Protein AF-A0A353VUH8-F1 (afdb_monomer)

Foldseek 3Di:
DDFDKDKDKAKDDPDAFAKIKIKMWIDGPPDIDIDMDIDGTHGRVVRRVVRVVVD

Solvent-accessible surface area (backbone atoms only — not comparable to full-atom values): 3032 Å² total; per-residue (Å²): 130,85,88,70,73,47,77,48,61,40,37,43,37,61,51,80,65,19,43,24,34,24,33,22,42,39,38,45,89,98,45,76,47,78,49,72,54,69,43,73,74,34,36,36,70,58,21,35,51,48,14,62,71,75,97

Mean predicted aligned error: 2.75 Å

Secondary structure (DSSP, 8-state):
-PPPPEEEEEEEESSSSEEEEEEEEEEETTEEEEEEEEEEEE-HHHHHHHHHHH-

Structure (mmCIF, N/CA/C/O backbone):
data_AF-A0A353VUH8-F1
#
_entry.id   AF-A0A353VUH8-F1
#
loop_
_atom_site.group_PDB
_atom_site.id
_atom_site.type_symbol
_atom_site.label_atom_id
_atom_site.label_alt_id
_atom_site.label_comp_id
_atom_site.label_asym_id
_atom_site.label_entity_id
_atom_site.label_seq_id
_atom_site.pdbx_PDB_ins_code
_atom_site.Cartn_x
_atom_site.Cartn_y
_atom_site.Cartn_z
_atom_site.occupancy
_atom_site.B_iso_or_equiv
_atom_site.auth_seq_id
_atom_site.auth_comp_id
_atom_site.auth_asym_id
_atom_site.auth_atom_id
_atom_site.pdbx_PDB_model_num
ATOM 1 N N . MET A 1 1 ? -10.963 4.825 26.885 1.00 64.88 1 MET A N 1
ATOM 2 C CA . MET A 1 1 ? -9.823 4.669 25.955 1.00 64.88 1 MET A CA 1
ATOM 3 C C . MET A 1 1 ? -10.326 4.928 24.546 1.00 64.88 1 MET A C 1
ATOM 5 O O . MET A 1 1 ? -11.455 4.546 24.270 1.00 64.88 1 MET A O 1
ATOM 9 N N . SER A 1 2 ? -9.543 5.590 23.692 1.00 78.56 2 SER A N 1
ATOM 10 C CA . SER A 1 2 ? -9.882 5.713 22.266 1.00 78.56 2 SER A CA 1
ATOM 11 C C . SER A 1 2 ? -9.848 4.327 21.616 1.00 78.56 2 SER A C 1
ATOM 13 O O . SER A 1 2 ? -8.914 3.566 21.884 1.00 78.56 2 SER A O 1
ATOM 15 N N . LYS A 1 3 ? -10.853 3.987 20.803 1.00 86.50 3 LYS A N 1
ATOM 16 C CA . LYS A 1 3 ? -10.816 2.768 19.987 1.00 86.50 3 LYS A CA 1
ATOM 17 C C . LYS A 1 3 ? -9.738 2.931 18.910 1.00 86.50 3 LYS A C 1
ATOM 19 O O . LYS A 1 3 ? -9.580 4.014 18.351 1.00 86.50 3 LYS A O 1
ATOM 24 N N . LYS A 1 4 ? -8.960 1.875 18.667 1.00 94.06 4 LYS A N 1
ATOM 25 C CA . LYS A 1 4 ? -7.871 1.877 17.683 1.00 94.06 4 LYS A CA 1
ATOM 26 C C . LYS A 1 4 ? -8.349 1.208 16.401 1.00 94.06 4 LYS A C 1
ATOM 28 O O . LYS A 1 4 ? -9.007 0.178 16.474 1.00 94.06 4 LYS A O 1
ATOM 33 N N . ILE A 1 5 ? -7.978 1.778 15.262 1.00 95.94 5 ILE A N 1
ATOM 34 C CA . ILE A 1 5 ? -8.081 1.114 13.962 1.00 95.94 5 ILE A CA 1
ATOM 35 C C . ILE A 1 5 ? -6.749 0.399 13.731 1.00 95.94 5 ILE A C 1
ATOM 37 O O . ILE A 1 5 ? -5.689 0.987 13.959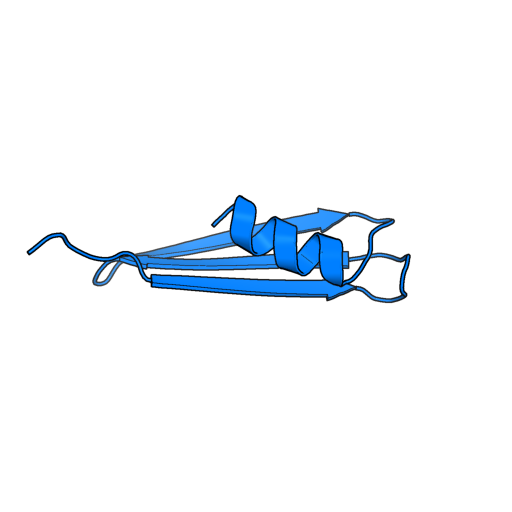 1.00 95.94 5 ILE A O 1
ATOM 41 N N . GLN A 1 6 ? -6.801 -0.871 13.340 1.00 97.31 6 GLN A N 1
ATOM 42 C CA . GLN A 1 6 ? -5.630 -1.607 12.871 1.00 97.31 6 GLN A CA 1
ATOM 43 C C . GLN A 1 6 ? -5.570 -1.480 11.353 1.00 97.31 6 GLN A C 1
ATOM 45 O O . GLN A 1 6 ? -6.589 -1.621 10.682 1.00 97.31 6 GLN A O 1
ATOM 50 N N . ILE A 1 7 ? -4.388 -1.182 10.825 1.00 98.19 7 ILE A N 1
ATOM 51 C CA . ILE A 1 7 ? -4.163 -1.026 9.390 1.00 98.19 7 ILE A CA 1
ATOM 52 C C . ILE A 1 7 ? -3.033 -1.976 9.014 1.00 98.19 7 ILE A C 1
ATOM 54 O O . ILE A 1 7 ? -1.947 -1.913 9.594 1.00 98.19 7 ILE A O 1
ATOM 58 N N . TYR A 1 8 ? -3.305 -2.856 8.058 1.00 98.44 8 TYR A N 1
ATOM 59 C CA . TYR A 1 8 ? -2.319 -3.715 7.416 1.00 98.44 8 TYR A CA 1
ATOM 60 C C . TYR A 1 8 ? -2.164 -3.237 5.982 1.00 98.44 8 TYR A C 1
ATOM 62 O O . TYR A 1 8 ? -3.156 -3.112 5.271 1.00 98.44 8 TYR A O 1
ATOM 70 N N . SER A 1 9 ? -0.940 -2.953 5.563 1.00 98.56 9 SER A N 1
ATOM 71 C CA . SER A 1 9 ? -0.649 -2.366 4.259 1.00 98.56 9 SER A CA 1
ATOM 72 C C . SER A 1 9 ? 0.486 -3.125 3.594 1.00 98.56 9 SER A C 1
ATOM 74 O O . SER A 1 9 ? 1.467 -3.451 4.263 1.00 98.56 9 SER A O 1
ATOM 76 N N . ASP A 1 10 ? 0.375 -3.353 2.293 1.00 98.62 10 ASP A N 1
ATOM 77 C CA . ASP A 1 10 ? 1.419 -3.988 1.495 1.00 98.62 10 ASP A CA 1
ATOM 78 C C . ASP A 1 10 ? 1.476 -3.384 0.087 1.00 98.62 10 ASP A C 1
ATOM 80 O O . ASP A 1 10 ? 0.488 -2.846 -0.427 1.00 98.62 10 ASP A O 1
ATOM 84 N N . GLY A 1 11 ? 2.643 -3.474 -0.541 1.00 98.56 11 GLY A N 1
ATOM 85 C CA . GLY A 1 11 ? 2.884 -2.983 -1.886 1.00 98.56 11 GLY A CA 1
ATOM 86 C C . GLY A 1 11 ? 3.935 -3.812 -2.604 1.00 98.56 11 GLY A C 1
ATOM 87 O O . GLY A 1 11 ? 4.988 -4.116 -2.056 1.00 98.56 11 GLY A O 1
ATOM 88 N N . ALA A 1 12 ? 3.656 -4.156 -3.859 1.00 98.56 12 ALA A N 1
ATOM 89 C CA . ALA A 1 12 ? 4.525 -5.007 -4.656 1.00 98.56 12 ALA A CA 1
ATOM 90 C C . ALA A 1 12 ? 4.615 -4.527 -6.106 1.00 98.56 12 ALA A C 1
ATOM 92 O O . ALA A 1 12 ? 3.665 -3.973 -6.665 1.00 98.56 12 ALA A O 1
ATOM 93 N N . CYS A 1 13 ? 5.754 -4.791 -6.746 1.00 98.50 13 CYS A N 1
ATOM 94 C CA . CYS A 1 13 ? 5.988 -4.433 -8.142 1.00 98.50 13 CYS A CA 1
ATOM 95 C C . CYS A 1 13 ? 6.635 -5.583 -8.931 1.00 98.50 13 CYS A C 1
ATOM 97 O O . CYS A 1 13 ? 7.544 -6.255 -8.442 1.00 98.50 13 CYS A O 1
ATOM 99 N N . ARG A 1 14 ? 6.185 -5.818 -10.172 1.00 97.31 14 ARG A N 1
ATOM 100 C CA . ARG A 1 14 ? 6.827 -6.747 -11.118 1.00 97.31 14 ARG A CA 1
ATOM 101 C C . ARG A 1 14 ? 7.805 -5.972 -11.999 1.00 97.31 14 ARG A C 1
ATOM 103 O O . ARG A 1 14 ? 7.439 -5.485 -13.063 1.00 97.31 14 ARG A O 1
ATOM 110 N N . GLY A 1 15 ? 9.053 -5.889 -11.546 1.00 93.19 15 GLY A N 1
ATOM 111 C CA . GLY A 1 15 ? 10.056 -4.965 -12.087 1.00 93.19 15 GLY A CA 1
ATOM 112 C C . GLY A 1 15 ? 10.224 -3.747 -11.175 1.00 93.19 15 GLY A C 1
ATOM 113 O O . GLY A 1 15 ? 9.434 -3.542 -10.257 1.00 93.19 15 GLY A O 1
ATOM 114 N N . ASN A 1 16 ? 11.288 -2.965 -11.370 1.00 92.50 16 ASN A N 1
ATOM 115 C CA . ASN A 1 16 ? 11.564 -1.789 -10.540 1.00 92.50 16 ASN A CA 1
ATOM 116 C C . ASN A 1 16 ? 12.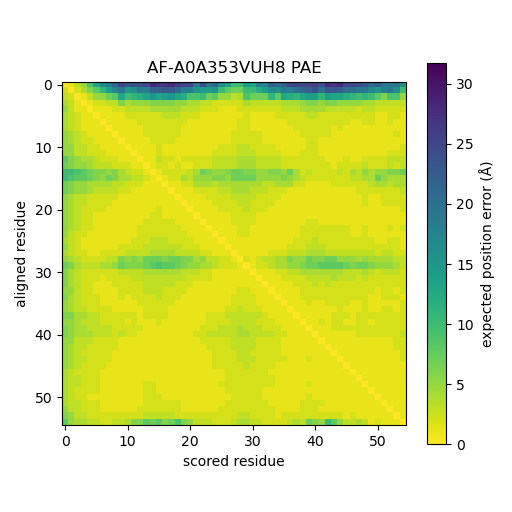328 -0.702 -11.336 1.00 92.50 16 ASN A C 1
ATOM 118 O O . ASN A 1 16 ? 13.533 -0.539 -11.125 1.00 92.50 16 ASN A O 1
ATOM 122 N N . PRO A 1 17 ? 11.669 0.014 -12.271 1.00 97.50 17 PRO A N 1
ATOM 123 C CA . PRO A 1 17 ? 10.214 0.152 -12.395 1.00 97.50 17 PRO A CA 1
ATOM 124 C C . PRO A 1 17 ? 9.508 -0.968 -13.181 1.00 97.50 17 PRO A C 1
ATOM 126 O O . PRO A 1 17 ? 10.148 -1.759 -13.877 1.00 97.50 17 PRO A O 1
ATOM 129 N N . GLY A 1 18 ? 8.186 -1.051 -13.016 1.00 98.31 18 GLY A N 1
ATOM 130 C CA . GLY A 1 18 ? 7.283 -1.934 -13.762 1.00 98.31 18 GLY A CA 1
ATOM 131 C C . GLY A 1 18 ? 5.840 -1.867 -13.239 1.00 98.31 18 GLY A C 1
ATOM 132 O O . GLY A 1 18 ? 5.538 -1.004 -12.408 1.00 98.31 18 GLY A O 1
ATOM 133 N N . PRO A 1 19 ? 4.942 -2.768 -13.685 1.00 98.69 1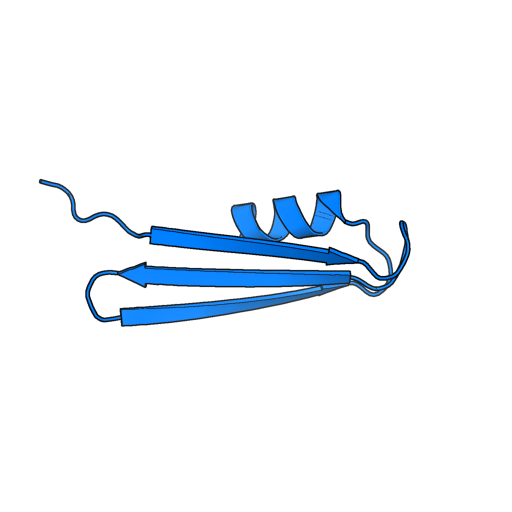9 PRO A N 1
ATOM 134 C CA . PRO A 1 19 ? 3.575 -2.834 -13.179 1.00 98.69 19 PRO A CA 1
ATOM 135 C C . PRO A 1 19 ? 3.549 -3.208 -11.697 1.00 98.69 19 PRO A C 1
ATOM 137 O O . PRO A 1 19 ? 4.094 -4.244 -11.301 1.00 98.69 19 PRO A O 1
ATOM 140 N N . GLY A 1 20 ? 2.882 -2.391 -10.887 1.00 98.62 20 GLY A N 1
ATOM 141 C CA . GLY A 1 20 ? 2.798 -2.565 -9.442 1.00 98.62 20 GLY A CA 1
ATOM 142 C C . GLY A 1 20 ? 1.403 -2.342 -8.891 1.00 98.62 20 GLY A C 1
ATOM 143 O O . GLY A 1 20 ? 0.551 -1.711 -9.518 1.00 98.62 20 GLY A O 1
ATOM 144 N N . GLY A 1 21 ? 1.177 -2.887 -7.703 1.00 98.75 21 GLY A N 1
ATOM 145 C CA . GLY A 1 21 ? -0.073 -2.769 -6.972 1.00 98.75 21 GLY A CA 1
ATOM 146 C C . GLY A 1 21 ? 0.174 -2.623 -5.480 1.00 98.75 21 GLY A C 1
ATOM 147 O O . GLY A 1 21 ? 1.233 -2.987 -4.969 1.00 98.75 21 GLY A O 1
ATOM 148 N N . TRP A 1 22 ? -0.823 -2.093 -4.793 1.00 98.81 22 TRP A N 1
ATOM 149 C CA . TRP A 1 22 ? -0.835 -1.927 -3.348 1.00 98.81 22 TRP A CA 1
ATOM 150 C C . TRP A 1 22 ? -2.199 -2.325 -2.787 1.00 98.81 22 TRP A C 1
ATOM 152 O O . TRP A 1 22 ? -3.215 -2.258 -3.488 1.00 98.81 22 TRP A O 1
ATOM 162 N N . GLY A 1 23 ? -2.218 -2.741 -1.524 1.00 98.69 23 GLY A N 1
ATOM 163 C CA . GLY A 1 23 ? -3.424 -3.164 -0.823 1.00 98.69 23 GLY A CA 1
ATOM 164 C C . GLY A 1 23 ? -3.382 -2.793 0.654 1.00 98.69 23 GLY A C 1
ATOM 165 O O . GLY A 1 23 ? -2.317 -2.741 1.268 1.00 98.69 23 GLY A O 1
ATOM 166 N N . 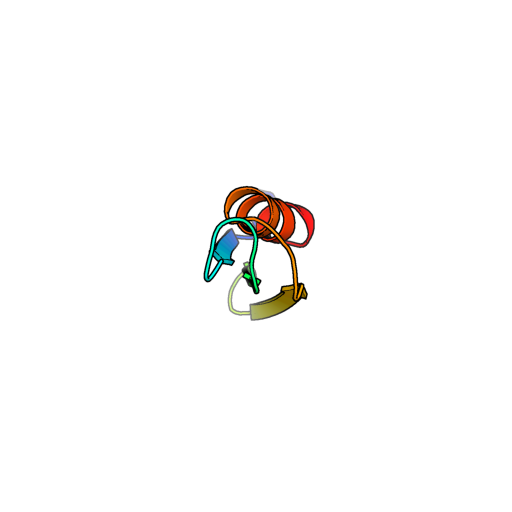VAL A 1 24 ? -4.559 -2.526 1.211 1.00 98.75 24 VAL A N 1
ATOM 167 C CA . VAL A 1 24 ? -4.769 -2.161 2.609 1.00 98.75 24 VAL A CA 1
ATOM 168 C C . VAL A 1 24 ? -5.967 -2.919 3.162 1.00 98.75 24 VAL A C 1
ATOM 170 O O . VAL A 1 24 ? -7.027 -2.929 2.538 1.00 98.75 24 VAL A O 1
ATOM 173 N N . LEU A 1 25 ? -5.815 -3.472 4.363 1.00 98.62 25 LEU A N 1
ATOM 174 C CA . LEU A 1 25 ? -6.901 -3.966 5.201 1.00 98.62 25 LEU A CA 1
ATOM 175 C C . LEU A 1 25 ? -7.015 -3.082 6.448 1.00 98.62 25 LEU A C 1
ATOM 177 O O . LEU A 1 25 ? -6.109 -3.058 7.286 1.00 98.62 25 LEU A O 1
ATOM 181 N N . LEU A 1 26 ? -8.133 -2.368 6.576 1.00 98.00 26 LEU A N 1
ATOM 182 C CA . LEU A 1 26 ? -8.501 -1.653 7.795 1.00 98.00 26 LEU A CA 1
ATOM 183 C C . LEU A 1 26 ? -9.419 -2.529 8.643 1.00 98.00 26 LEU A C 1
ATOM 185 O O . LEU A 1 26 ? -10.432 -3.018 8.146 1.00 98.00 26 LEU A O 1
ATOM 189 N N . VAL A 1 27 ? -9.101 -2.662 9.928 1.00 97.69 27 VAL A N 1
ATOM 190 C CA . VAL A 1 27 ? -9.884 -3.430 10.900 1.00 97.69 27 VAL A CA 1
ATOM 191 C C . VAL A 1 27 ? -10.281 -2.523 12.058 1.00 97.69 27 VAL A C 1
ATOM 193 O O . VAL A 1 27 ? -9.436 -1.902 12.714 1.00 97.69 27 VAL A O 1
ATOM 196 N N . TYR A 1 28 ? -11.584 -2.442 12.313 1.00 96.38 28 TYR A N 1
ATOM 197 C CA . TYR A 1 28 ? -12.163 -1.710 13.433 1.00 96.38 28 TYR A CA 1
ATOM 198 C C . TYR A 1 28 ? -13.255 -2.552 14.094 1.00 96.38 28 TYR A C 1
ATOM 200 O O . TYR A 1 28 ? -14.348 -2.706 13.547 1.00 96.38 28 TYR A O 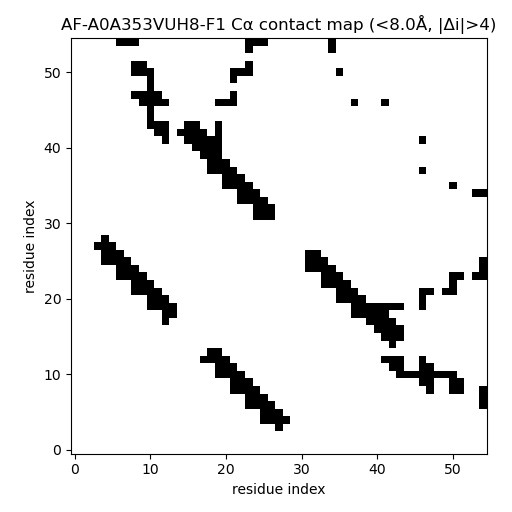1
ATOM 208 N N . ASP A 1 29 ? -12.947 -3.079 15.281 1.00 93.19 29 ASP A N 1
ATOM 209 C CA . ASP A 1 29 ? -13.746 -4.108 15.955 1.00 93.19 29 ASP A CA 1
ATOM 210 C C . ASP A 1 29 ? -14.043 -5.277 14.987 1.00 93.19 29 ASP A C 1
ATOM 212 O O . ASP A 1 29 ? -13.104 -5.877 14.473 1.00 93.19 29 ASP A O 1
ATOM 216 N N . ASP A 1 30 ? -15.314 -5.570 14.698 1.00 93.81 30 ASP A N 1
ATOM 217 C CA . ASP A 1 30 ? -15.738 -6.659 13.801 1.00 93.81 30 ASP A CA 1
ATOM 218 C C . ASP A 1 30 ? -15.933 -6.207 12.339 1.00 93.81 30 ASP A C 1
ATOM 220 O O . ASP A 1 30 ? -16.523 -6.922 11.528 1.00 93.81 30 ASP A O 1
ATOM 224 N N . THR A 1 31 ? -15.522 -4.979 12.001 1.00 96.31 31 THR A N 1
ATOM 225 C CA . THR A 1 31 ? -15.650 -4.428 10.647 1.00 96.31 31 THR A CA 1
ATOM 226 C C . THR A 1 31 ? -14.305 -4.397 9.946 1.00 96.31 31 THR A C 1
ATOM 228 O O . THR A 1 31 ? -13.348 -3.792 10.432 1.00 96.31 31 THR A O 1
ATOM 231 N N . GLU A 1 32 ? -14.281 -4.976 8.753 1.00 97.88 32 GLU A N 1
ATOM 232 C CA . GLU A 1 32 ? -13.137 -4.965 7.853 1.00 97.88 32 GLU A CA 1
ATOM 233 C C . GLU A 1 32 ? -13.446 -4.135 6.605 1.00 97.88 32 GLU A C 1
ATOM 235 O O . GLU A 1 32 ? -14.579 -4.102 6.112 1.00 97.88 32 GLU A O 1
ATOM 240 N N . LYS A 1 33 ? -12.428 -3.447 6.089 1.00 97.88 33 LYS A N 1
ATOM 241 C CA . LYS A 1 33 ? -12.501 -2.732 4.817 1.00 97.88 33 LYS A CA 1
ATOM 242 C C . LYS A 1 33 ? -11.206 -2.900 4.041 1.00 97.88 33 LYS A C 1
ATOM 244 O O . LYS A 1 33 ? -10.137 -2.550 4.533 1.00 97.88 33 LYS A O 1
ATOM 249 N N . GLU A 1 34 ? -11.336 -3.349 2.801 1.00 98.31 34 GLU A N 1
ATOM 250 C CA . GLU A 1 34 ? -10.228 -3.457 1.859 1.00 98.31 34 GLU A CA 1
ATOM 251 C C . GLU A 1 34 ? -10.174 -2.239 0.932 1.00 98.31 34 GLU A C 1
ATOM 253 O O . GLU A 1 34 ? -11.204 -1.741 0.462 1.00 98.31 34 GLU A O 1
ATOM 258 N N . ILE A 1 35 ? -8.963 -1.756 0.661 1.00 98.44 35 ILE A N 1
ATOM 259 C CA . ILE A 1 35 ? -8.688 -0.720 -0.338 1.00 98.44 35 ILE A CA 1
ATOM 260 C C . ILE A 1 35 ? -7.463 -1.155 -1.132 1.00 98.44 35 ILE A C 1
ATOM 262 O O . ILE A 1 35 ? -6.467 -1.576 -0.552 1.00 98.44 35 ILE A O 1
ATOM 266 N N . TYR A 1 36 ? -7.521 -1.060 -2.454 1.00 98.69 36 TYR A N 1
ATOM 267 C CA . TYR A 1 36 ? -6.423 -1.477 -3.316 1.00 98.69 36 TYR A CA 1
ATOM 268 C C . TYR A 1 36 ? -6.380 -0.651 -4.598 1.00 98.69 36 TYR A C 1
ATOM 270 O O . TYR A 1 36 ? -7.373 -0.0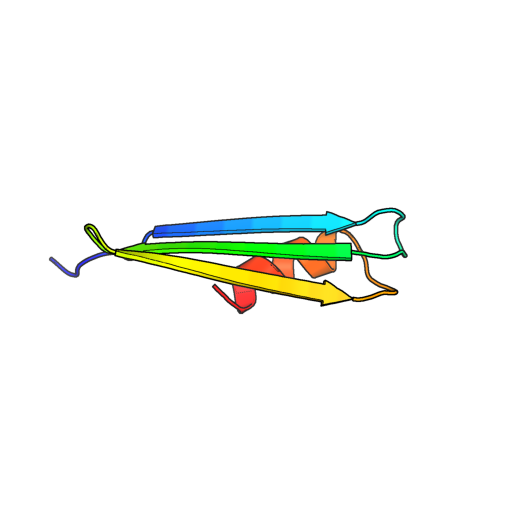54 -5.023 1.00 98.69 36 TYR A O 1
ATOM 278 N N . GLY A 1 37 ? -5.214 -0.641 -5.233 1.00 98.56 37 GLY A N 1
ATOM 279 C CA . GLY A 1 37 ? -4.974 0.056 -6.487 1.00 98.56 37 GLY A CA 1
ATOM 280 C C . GLY A 1 37 ? -3.673 -0.395 -7.137 1.00 98.56 37 GLY A C 1
ATOM 281 O O . GLY A 1 37 ? -2.963 -1.257 -6.620 1.00 98.56 37 GLY A O 1
AT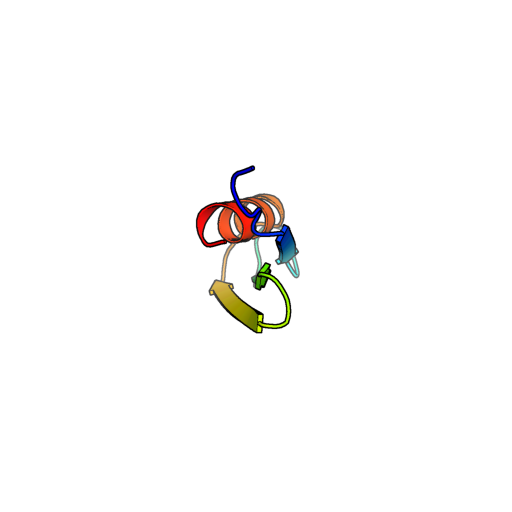OM 282 N N . GLY A 1 38 ? -3.353 0.184 -8.291 1.00 98.19 38 GLY A N 1
ATOM 283 C CA . GLY A 1 38 ? -2.114 -0.125 -8.993 1.00 98.19 38 GLY A CA 1
ATOM 284 C C . GLY A 1 38 ? -1.797 0.852 -10.113 1.00 98.19 38 GLY A C 1
ATOM 285 O O . GLY A 1 38 ? -2.662 1.587 -10.588 1.00 98.19 38 GLY A O 1
ATOM 286 N N . GLU A 1 39 ? -0.535 0.843 -10.523 1.00 98.56 39 GLU A N 1
ATOM 287 C CA . GLU A 1 39 ? 0.032 1.693 -11.569 1.00 98.56 39 GLU A CA 1
ATOM 288 C C . GLU A 1 39 ? 0.835 0.812 -12.541 1.00 98.56 39 GLU A C 1
ATOM 290 O O . GLU A 1 39 ? 1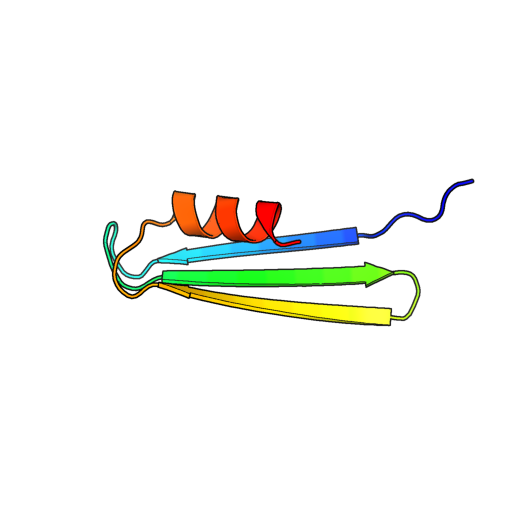.544 -0.103 -12.120 1.00 98.56 39 GLU A O 1
ATOM 295 N N . LEU A 1 40 ? 0.734 1.078 -13.851 1.00 98.44 40 LEU A N 1
ATOM 296 C CA . LEU A 1 40 ? 1.448 0.294 -14.874 1.00 98.44 40 LEU A CA 1
ATOM 297 C C . LEU A 1 40 ? 2.970 0.494 -14.837 1.00 98.44 40 LEU A C 1
ATOM 299 O O . LEU A 1 40 ? 3.690 -0.396 -15.270 1.00 98.44 40 LEU A O 1
ATOM 303 N N . GLU A 1 41 ? 3.439 1.636 -14.332 1.00 98.50 41 GLU A N 1
ATOM 304 C CA . GLU A 1 41 ? 4.856 1.998 -14.286 1.00 98.50 41 GLU A CA 1
ATOM 305 C C . GLU A 1 41 ? 5.173 2.659 -12.936 1.00 98.50 41 GLU A C 1
ATOM 307 O O . GLU A 1 41 ? 4.993 3.862 -12.747 1.00 98.50 41 GLU A O 1
ATOM 312 N N . THR A 1 42 ? 5.599 1.863 -11.957 1.00 98.62 42 THR A N 1
ATO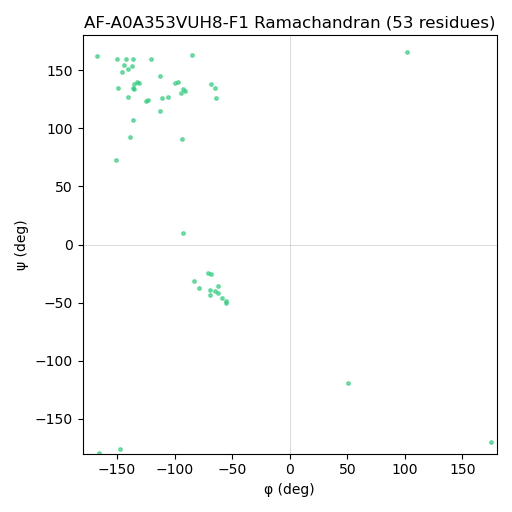M 313 C CA . THR A 1 42 ? 5.889 2.313 -10.587 1.00 98.62 42 THR A CA 1
ATOM 314 C C . THR A 1 42 ? 7.024 1.492 -9.965 1.00 98.62 42 THR A C 1
ATOM 316 O O . THR A 1 42 ? 7.647 0.669 -10.632 1.00 98.62 42 THR A O 1
ATOM 319 N N . THR A 1 43 ? 7.344 1.728 -8.694 1.00 98.75 43 THR A N 1
ATOM 320 C CA . THR A 1 43 ? 8.391 1.009 -7.948 1.00 98.75 43 THR A CA 1
ATOM 321 C C . THR A 1 43 ? 7.813 0.314 -6.725 1.00 98.75 43 THR A C 1
ATOM 323 O O . THR A 1 43 ? 6.764 0.716 -6.222 1.00 98.75 43 THR A O 1
ATOM 326 N N . ASN A 1 44 ? 8.525 -0.690 -6.200 1.00 98.62 44 ASN A N 1
ATOM 327 C CA . ASN A 1 44 ? 8.101 -1.398 -4.986 1.00 98.62 44 ASN A CA 1
ATOM 328 C C . ASN A 1 44 ? 7.872 -0.422 -3.820 1.00 98.62 44 ASN A C 1
ATOM 330 O O . ASN A 1 44 ? 6.782 -0.355 -3.264 1.00 98.62 44 ASN A O 1
ATOM 334 N N . ASN A 1 45 ? 8.856 0.445 -3.563 1.00 98.62 45 ASN A N 1
ATOM 335 C CA . ASN A 1 45 ? 8.798 1.426 -2.479 1.00 98.62 45 ASN A CA 1
ATOM 336 C C . ASN A 1 45 ? 7.643 2.430 -2.650 1.00 98.62 45 ASN A C 1
ATOM 338 O O . ASN A 1 45 ? 7.051 2.859 -1.664 1.00 98.62 45 ASN A O 1
ATOM 342 N N . ARG A 1 46 ? 7.309 2.832 -3.889 1.00 98.69 46 ARG A N 1
ATOM 343 C CA . ARG A 1 46 ? 6.147 3.704 -4.137 1.00 98.69 46 ARG A CA 1
ATOM 344 C C . ARG A 1 46 ? 4.846 3.002 -3.764 1.00 98.69 46 ARG A C 1
ATOM 346 O O . ARG A 1 46 ? 3.978 3.654 -3.200 1.00 98.69 46 ARG A O 1
ATOM 353 N N . MET A 1 47 ? 4.713 1.710 -4.064 1.00 98.75 47 MET A N 1
ATOM 354 C CA . MET A 1 47 ? 3.513 0.938 -3.732 1.00 98.75 47 MET A CA 1
ATOM 355 C C . MET A 1 47 ? 3.376 0.710 -2.227 1.00 98.75 47 MET A C 1
ATOM 357 O O . MET A 1 47 ? 2.295 0.939 -1.693 1.00 98.75 47 MET A O 1
ATOM 361 N N . GLU A 1 48 ? 4.459 0.357 -1.529 1.00 98.69 48 GLU A N 1
ATOM 362 C CA . GLU A 1 48 ? 4.454 0.206 -0.064 1.00 98.69 48 GLU A CA 1
ATOM 363 C C . GLU A 1 48 ? 4.033 1.510 0.633 1.00 98.69 48 GLU A C 1
ATOM 365 O O . GLU A 1 48 ? 3.174 1.511 1.514 1.00 98.69 48 GLU A O 1
ATOM 370 N N . LEU A 1 49 ? 4.594 2.645 0.198 1.00 98.62 49 LEU A N 1
ATOM 371 C CA . LEU A 1 49 ? 4.240 3.955 0.745 1.00 98.62 49 LEU A CA 1
ATOM 372 C C . LEU A 1 49 ? 2.818 4.379 0.368 1.00 98.62 49 LEU A C 1
ATOM 374 O O . LEU A 1 49 ? 2.124 4.954 1.201 1.00 98.62 49 LEU A O 1
ATOM 378 N N . MET A 1 50 ? 2.367 4.099 -0.858 1.00 98.62 50 MET A N 1
ATOM 379 C CA . MET A 1 50 ? 1.000 4.412 -1.283 1.00 98.62 50 MET A CA 1
ATOM 380 C C . MET A 1 50 ? -0.028 3.653 -0.441 1.00 98.62 50 MET A C 1
ATOM 382 O O . MET A 1 50 ? -1.005 4.258 -0.003 1.00 98.62 50 MET A O 1
ATOM 386 N N . ALA A 1 51 ? 0.222 2.373 -0.145 1.00 98.69 51 ALA A N 1
ATOM 387 C CA . ALA A 1 51 ? -0.619 1.580 0.746 1.00 98.69 51 ALA A CA 1
ATOM 388 C C . ALA A 1 51 ? -0.779 2.262 2.117 1.00 98.69 51 ALA A C 1
ATOM 390 O O . ALA A 1 51 ? -1.894 2.454 2.591 1.00 98.69 51 ALA A O 1
ATOM 391 N N . ALA A 1 52 ? 0.327 2.702 2.722 1.00 98.25 52 ALA A N 1
ATOM 392 C CA . ALA A 1 52 ? 0.313 3.375 4.021 1.00 98.25 52 ALA A CA 1
ATOM 393 C C . ALA A 1 52 ? -0.285 4.797 3.997 1.00 98.25 52 ALA A C 1
ATOM 395 O O . ALA A 1 52 ? -0.713 5.288 5.034 1.00 98.25 52 ALA A O 1
ATOM 396 N N . ILE A 1 53 ? -0.278 5.485 2.848 1.00 98.25 53 ILE A N 1
ATOM 397 C CA . ILE A 1 53 ? -0.886 6.820 2.692 1.00 98.25 53 ILE A CA 1
ATOM 398 C C . ILE A 1 53 ? -2.407 6.721 2.530 1.00 98.25 53 ILE A C 1
ATOM 400 O O . ILE A 1 53 ? -3.130 7.605 2.990 1.00 98.25 53 ILE A O 1
ATOM 404 N N . VAL A 1 54 ? -2.888 5.696 1.821 1.00 97.06 54 VAL A N 1
ATOM 405 C CA . VAL A 1 54 ? -4.320 5.518 1.543 1.00 97.06 54 VAL A CA 1
ATOM 406 C C . VAL A 1 54 ? -5.059 4.840 2.704 1.00 97.06 54 VAL A C 1
ATOM 408 O O . VAL A 1 54 ? -6.248 5.112 2.892 1.00 97.06 54 VAL A O 1
ATOM 411 N N . GLY A 1 55 ? -4.378 3.960 3.444 1.00 91.31 55 GLY A N 1
ATOM 412 C CA . GLY A 1 55 ? -4.892 3.301 4.650 1.00 91.31 55 GLY A CA 1
ATOM 413 C C . GLY A 1 55 ? -4.941 4.204 5.866 1.00 91.31 55 GLY A C 1
ATOM 414 O O . GLY A 1 55 ? -5.972 4.155 6.573 1.00 91.31 55 GLY A O 1
#

Nearest PDB structures (foldseek):
  3h08-assembly2_B  TM=9.749E-01  e=1.099E-05  Chlorobaculum tepidum
  3h08-assembly1_A  TM=9.746E-01  e=1.355E-05  Chlorobaculum tepidum
  2z1g-assembly1_A  TM=9.586E-01  e=1.221E-05  Escherichia coli
  2z1j-assembly1_A  TM=9.379E-01  e=1.043E-05  Escherichia coli
  3aa4-assembly1_A  TM=9.508E-01  e=1.856E-05  Escherichia coli K-12

Sequence (55 aa):
MSKKIQIYSDGACRGNPGPGGWGVLLVYDDTEKEIYGGELETTNNRMELMAAIVG

Radius of gyration: 12.82 Å; Cα contacts (8 Å, |Δi|>4): 126; chains: 1; bounding box: 27×14×41 Å

pLDDT: mean 96.49, std 5.49, range [64.88, 98.81]